Protein AF-A0A1C5FTG4-F1 (afdb_monomer_lite)

pLDDT: mean 92.26, std 8.41, range [59.81, 98.31]

Structure (mmCIF, N/CA/C/O backbone):
data_AF-A0A1C5FTG4-F1
#
_entry.id   AF-A0A1C5FTG4-F1
#
loop_
_atom_site.group_PDB
_atom_site.id
_atom_site.type_symbol
_atom_site.label_atom_id
_atom_site.label_alt_id
_atom_site.label_comp_id
_atom_site.label_asym_id
_atom_site.label_entity_id
_atom_site.label_seq_id
_atom_site.pdbx_PDB_ins_code
_atom_site.Cartn_x
_atom_site.Cartn_y
_atom_site.Cartn_z
_atom_site.occupancy
_atom_site.B_iso_or_equiv
_atom_site.auth_seq_id
_atom_site.auth_comp_id
_atom_site.auth_asym_id
_atom_site.auth_atom_id
_atom_site.pdbx_PDB_model_num
ATOM 1 N N . LEU A 1 1 ? -2.789 5.819 -4.912 1.00 95.31 1 LEU A N 1
ATOM 2 C CA . LEU A 1 1 ? -2.885 5.635 -3.436 1.00 95.31 1 LEU A CA 1
ATOM 3 C C . LEU A 1 1 ? -4.003 4.649 -3.148 1.00 95.31 1 LEU A C 1
ATOM 5 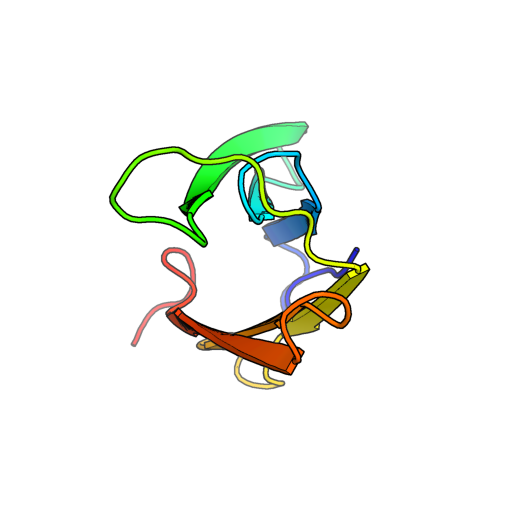O O . LEU A 1 1 ? -4.899 4.553 -3.976 1.00 95.31 1 LEU A O 1
ATOM 9 N N . ALA A 1 2 ? -3.970 3.935 -2.025 1.00 97.88 2 ALA A N 1
ATOM 10 C CA . ALA A 1 2 ? -5.012 2.959 -1.700 1.00 97.88 2 ALA A CA 1
ATOM 11 C C . ALA A 1 2 ? -5.182 2.770 -0.191 1.00 97.88 2 ALA A C 1
ATOM 13 O O . ALA A 1 2 ? -4.203 2.761 0.555 1.00 97.88 2 ALA A O 1
ATOM 14 N N . PHE A 1 3 ? -6.423 2.575 0.249 1.00 98.19 3 PHE A N 1
ATOM 15 C CA . PHE A 1 3 ? -6.721 2.131 1.608 1.00 98.19 3 PHE A CA 1
ATOM 16 C C . PHE A 1 3 ? -6.666 0.606 1.696 1.00 98.19 3 PHE A C 1
ATOM 18 O O . PHE A 1 3 ? -7.032 -0.095 0.752 1.00 98.19 3 PHE A O 1
ATOM 25 N N . SER A 1 4 ? -6.250 0.088 2.851 1.00 97.44 4 SER A N 1
ATOM 26 C CA . SER A 1 4 ? -6.457 -1.316 3.182 1.00 97.44 4 SER A CA 1
ATOM 27 C C . SER A 1 4 ? -7.958 -1.626 3.258 1.00 97.44 4 SER A C 1
ATOM 29 O O . SER A 1 4 ? -8.743 -0.739 3.598 1.00 97.44 4 SER A O 1
ATOM 31 N N . PRO A 1 5 ? -8.385 -2.880 3.016 1.00 97.44 5 PRO A N 1
ATOM 32 C CA . PRO A 1 5 ? -9.804 -3.244 3.057 1.00 97.44 5 PRO A CA 1
ATOM 33 C C . PRO A 1 5 ? -10.489 -2.968 4.404 1.00 97.44 5 PRO A C 1
ATOM 35 O O . PRO A 1 5 ? -11.690 -2.740 4.451 1.00 97.44 5 PRO A O 1
ATOM 38 N N . ASP A 1 6 ? -9.730 -2.979 5.504 1.00 95.81 6 ASP A N 1
ATOM 39 C CA . ASP A 1 6 ? -10.217 -2.644 6.847 1.00 95.81 6 ASP A CA 1
ATOM 40 C C . ASP A 1 6 ? -10.156 -1.138 7.173 1.00 95.81 6 ASP A C 1
ATOM 42 O O . ASP A 1 6 ? -10.483 -0.739 8.290 1.00 95.81 6 ASP A O 1
ATOM 46 N N . GLY A 1 7 ? -9.694 -0.303 6.236 1.00 97.25 7 GLY A N 1
ATOM 47 C CA . GLY A 1 7 ? -9.590 1.153 6.361 1.00 97.25 7 GLY A CA 1
ATOM 48 C C . GLY A 1 7 ? -8.548 1.657 7.364 1.00 97.25 7 GLY A C 1
ATOM 49 O O . GLY A 1 7 ? -8.425 2.864 7.560 1.00 97.25 7 GLY A O 1
ATOM 50 N N . LYS A 1 8 ? -7.785 0.773 8.020 1.00 97.19 8 LYS A N 1
ATOM 51 C CA . LYS A 1 8 ? -6.853 1.158 9.099 1.00 97.19 8 LYS A CA 1
ATOM 52 C C . LYS A 1 8 ? -5.499 1.640 8.588 1.00 97.19 8 LYS A C 1
ATOM 54 O O . LYS A 1 8 ? -4.793 2.357 9.304 1.00 97.19 8 LYS A O 1
ATOM 59 N N . THR A 1 9 ? -5.136 1.245 7.372 1.00 97.75 9 THR A N 1
ATOM 60 C CA . THR A 1 9 ? -3.866 1.584 6.729 1.00 97.75 9 THR A CA 1
ATOM 61 C C . THR A 1 9 ? -4.128 2.281 5.400 1.00 97.75 9 THR A C 1
ATOM 63 O O . THR A 1 9 ? -4.979 1.852 4.628 1.00 97.75 9 THR A O 1
ATOM 66 N N . LEU A 1 10 ? -3.378 3.341 5.113 1.00 98.25 10 LEU A N 1
ATOM 67 C CA . LEU A 1 10 ? -3.326 3.976 3.794 1.00 98.25 10 LEU A CA 1
ATOM 68 C C . LEU A 1 10 ? -1.918 3.784 3.230 1.00 98.25 10 LEU A C 1
ATOM 70 O O . LEU A 1 10 ? -0.943 3.998 3.946 1.00 98.25 10 LEU A O 1
ATOM 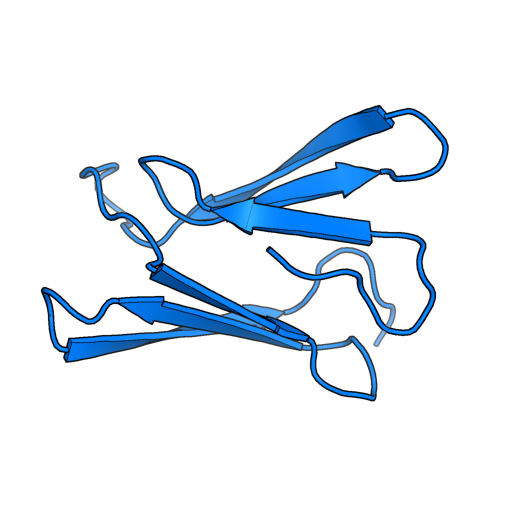74 N N . ALA A 1 11 ? -1.813 3.383 1.967 1.00 98.00 11 ALA A N 1
ATOM 75 C CA . ALA A 1 11 ? -0.560 3.346 1.224 1.00 98.00 11 ALA A CA 1
ATOM 76 C C . ALA A 1 11 ? -0.528 4.475 0.188 1.00 98.00 11 ALA A C 1
ATOM 78 O O . ALA A 1 11 ? -1.455 4.634 -0.617 1.00 98.00 11 ALA A O 1
ATOM 79 N N . THR A 1 12 ? 0.559 5.239 0.183 1.00 97.31 12 THR A N 1
ATOM 80 C CA . THR A 1 12 ? 0.816 6.298 -0.798 1.00 97.31 12 THR A CA 1
ATOM 81 C C . THR A 1 12 ? 2.171 6.073 -1.461 1.00 97.31 12 THR A C 1
ATOM 83 O O . THR A 1 12 ? 3.127 5.770 -0.744 1.00 97.31 12 THR A O 1
ATOM 86 N N . PRO A 1 13 ? 2.294 6.265 -2.783 1.00 94.56 13 PRO A N 1
ATOM 87 C CA . PRO A 1 13 ? 3.596 6.355 -3.431 1.00 94.56 13 PRO A CA 1
ATOM 88 C C . PRO A 1 13 ? 4.514 7.388 -2.780 1.00 94.56 13 PRO A C 1
ATOM 90 O O . PRO A 1 13 ? 4.056 8.435 -2.316 1.00 94.56 13 PRO A O 1
ATOM 93 N N . SER A 1 14 ? 5.802 7.079 -2.747 1.00 91.81 14 SER A N 1
ATOM 94 C CA . SER A 1 14 ? 6.889 7.976 -2.371 1.00 91.81 14 SER A CA 1
ATOM 95 C C . SER A 1 14 ? 8.068 7.782 -3.326 1.00 91.81 14 SER A C 1
ATOM 97 O O . SER A 1 14 ? 8.059 6.882 -4.164 1.00 91.81 14 SER A O 1
ATOM 99 N N . GLU A 1 15 ? 9.093 8.623 -3.193 1.00 87.38 15 GLU A N 1
ATOM 100 C CA . GLU A 1 15 ? 10.314 8.547 -4.004 1.00 87.38 15 GLU A CA 1
ATOM 101 C C . GLU A 1 15 ? 1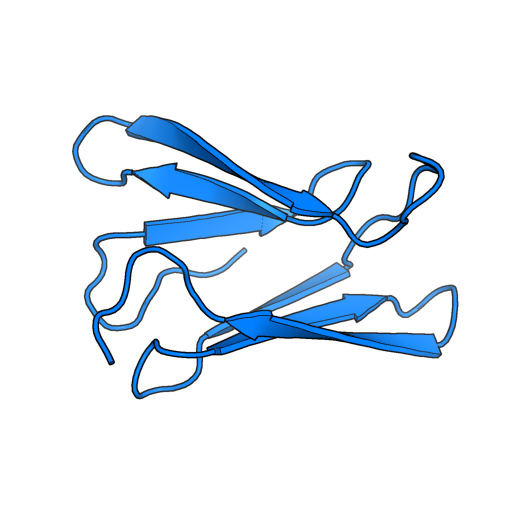1.023 7.185 -3.905 1.00 87.38 15 GLU A C 1
ATOM 103 O O . GLU A 1 15 ? 11.638 6.748 -4.868 1.00 87.38 15 GLU A O 1
ATOM 108 N N . TYR A 1 16 ? 10.901 6.490 -2.771 1.00 88.56 16 TYR A N 1
ATOM 109 C CA . TYR A 1 16 ? 11.629 5.245 -2.490 1.00 88.56 16 TYR A CA 1
ATOM 110 C C . TYR A 1 16 ? 10.715 4.012 -2.398 1.00 88.56 16 TYR A C 1
ATOM 112 O O . TYR A 1 16 ? 11.129 2.969 -1.892 1.00 88.56 16 TYR A O 1
ATOM 120 N N . GLY A 1 17 ? 9.455 4.127 -2.827 1.00 93.25 17 GLY A N 1
ATOM 121 C CA . GLY A 1 17 ? 8.487 3.031 -2.802 1.00 93.25 17 GLY A CA 1
ATOM 122 C C . GLY A 1 17 ? 7.117 3.456 -2.282 1.00 93.25 17 GLY A C 1
ATOM 123 O O . GLY A 1 17 ? 6.474 4.333 -2.855 1.00 93.25 17 GLY A O 1
ATOM 124 N N . LEU A 1 18 ? 6.631 2.803 -1.221 1.00 95.94 18 LEU A N 1
ATOM 125 C CA . LEU A 1 18 ? 5.325 3.103 -0.619 1.00 95.94 18 LEU A CA 1
ATOM 126 C C . LEU A 1 18 ? 5.462 3.527 0.841 1.00 95.94 18 LEU A C 1
ATOM 128 O O . LEU A 1 18 ? 5.996 2.788 1.665 1.00 95.94 18 LE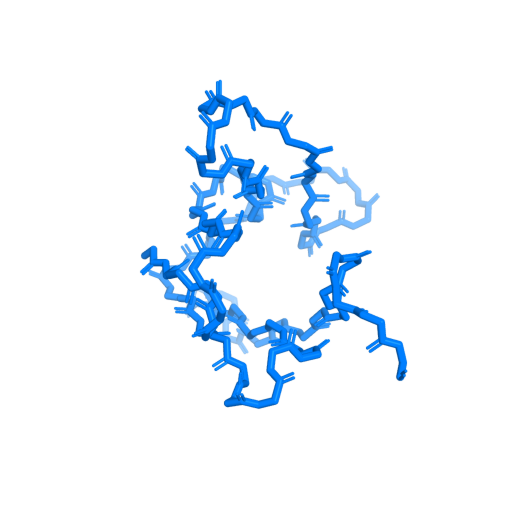U A O 1
ATOM 132 N N . LEU A 1 19 ? 4.890 4.675 1.191 1.00 96.25 19 LEU A N 1
ATOM 133 C CA . LEU A 1 19 ? 4.717 5.098 2.576 1.00 96.25 19 LEU A CA 1
ATOM 134 C C . LEU A 1 19 ? 3.380 4.579 3.116 1.00 96.25 19 LEU A C 1
ATOM 136 O O . LEU A 1 19 ? 2.322 4.792 2.519 1.00 96.25 19 LEU A O 1
ATOM 140 N N . LEU A 1 20 ? 3.432 3.903 4.262 1.00 97.69 20 LEU A N 1
ATOM 141 C CA . LEU A 1 20 ? 2.264 3.413 4.985 1.00 97.69 20 LEU A CA 1
ATOM 142 C C . LEU A 1 20 ? 1.887 4.368 6.111 1.00 97.69 20 LEU A C 1
ATOM 144 O O . LEU A 1 20 ? 2.727 4.767 6.920 1.00 97.69 20 LEU A O 1
ATOM 148 N N . TRP A 1 21 ? 0.596 4.647 6.216 1.00 98.31 21 TRP A N 1
ATOM 149 C CA . TRP A 1 21 ? 0.019 5.565 7.187 1.00 98.31 21 TRP A CA 1
ATOM 150 C C . TRP A 1 21 ? -0.938 4.840 8.123 1.00 98.31 21 TRP A C 1
ATOM 152 O O . TRP A 1 21 ? -1.708 3.975 7.704 1.00 98.31 21 TRP A O 1
ATOM 162 N N . ASN A 1 22 ? -0.933 5.237 9.394 1.00 98.19 22 ASN A N 1
ATOM 163 C CA . ASN A 1 22 ? -2.040 4.966 10.299 1.00 98.19 22 ASN A CA 1
ATOM 164 C C . ASN A 1 22 ? -3.144 5.984 10.002 1.00 98.19 22 ASN A C 1
ATOM 166 O O . ASN A 1 22 ? -2.936 7.184 10.194 1.00 98.19 22 ASN A O 1
ATOM 170 N N . VAL A 1 23 ? -4.310 5.517 9.566 1.00 98.12 23 VAL A N 1
ATOM 171 C CA . VAL A 1 23 ? -5.410 6.413 9.181 1.00 98.12 23 VAL A CA 1
ATOM 172 C C . VAL A 1 23 ? -5.978 7.162 10.389 1.00 98.12 23 VAL A C 1
ATOM 174 O O . VAL A 1 23 ? -6.218 8.365 10.308 1.00 98.12 23 VAL A O 1
ATOM 177 N N . ALA A 1 24 ? -6.125 6.488 11.532 1.00 98.12 24 ALA A N 1
ATOM 178 C CA . ALA A 1 24 ? -6.707 7.081 12.735 1.00 98.12 24 ALA A CA 1
ATOM 179 C C . ALA A 1 24 ? -5.827 8.195 13.321 1.00 98.12 24 ALA A C 1
ATOM 181 O O . ALA A 1 24 ? -6.332 9.239 13.726 1.00 98.12 24 ALA A O 1
ATOM 182 N N . THR A 1 25 ? -4.507 7.991 13.352 1.00 98.25 25 THR A N 1
ATOM 183 C CA . THR A 1 25 ? -3.573 8.966 13.939 1.00 98.25 25 THR A CA 1
ATOM 184 C C . THR A 1 25 ? -2.989 9.941 12.924 1.00 98.25 25 THR A C 1
ATOM 186 O O . THR A 1 25 ? -2.361 10.915 13.331 1.00 98.25 25 THR A O 1
ATOM 189 N N . ARG A 1 26 ? -3.188 9.696 11.621 1.00 98.00 26 ARG A N 1
ATOM 190 C CA . ARG A 1 26 ? -2.618 10.475 10.506 1.00 98.00 26 ARG A CA 1
ATOM 191 C C . ARG A 1 26 ? -1.089 10.537 10.546 1.00 98.00 26 ARG A C 1
ATOM 193 O O . ARG A 1 26 ? -0.487 11.524 10.134 1.00 98.00 26 ARG A O 1
ATOM 200 N N . LYS A 1 27 ? -0.456 9.485 11.070 1.00 98.12 27 LYS A N 1
ATOM 201 C CA . LYS A 1 27 ? 1.003 9.393 11.194 1.00 98.12 27 LYS A CA 1
ATOM 202 C C . LYS A 1 27 ? 1.577 8.344 10.243 1.00 98.12 27 LYS A C 1
ATOM 204 O O . LYS A 1 27 ? 0.962 7.280 10.087 1.00 98.12 27 LYS A O 1
ATOM 209 N N . PRO A 1 28 ? 2.756 8.598 9.650 1.00 97.38 28 PRO A N 1
ATOM 210 C CA . PRO A 1 28 ? 3.491 7.572 8.924 1.00 97.38 28 PRO A CA 1
ATOM 211 C C . PRO A 1 28 ? 3.901 6.448 9.884 1.00 97.38 28 PRO A C 1
ATOM 213 O O . PRO A 1 28 ? 4.156 6.691 11.066 1.00 97.38 28 PRO A O 1
ATOM 216 N N . ARG A 1 29 ? 3.938 5.209 9.390 1.00 95.62 29 ARG A N 1
ATOM 217 C CA . ARG A 1 29 ? 4.306 4.027 10.187 1.00 95.62 29 ARG A CA 1
ATOM 218 C C . ARG A 1 29 ? 5.494 3.255 9.625 1.00 95.62 29 ARG A C 1
ATOM 220 O O . ARG A 1 29 ? 6.285 2.745 10.410 1.00 95.62 29 ARG A O 1
ATOM 227 N N . ALA A 1 30 ? 5.589 3.125 8.302 1.00 95.38 30 ALA A N 1
ATOM 228 C CA . ALA A 1 30 ? 6.643 2.359 7.637 1.00 95.38 30 ALA A CA 1
ATOM 229 C C . ALA A 1 30 ? 6.783 2.758 6.167 1.00 95.38 30 ALA A C 1
ATOM 231 O O . ALA A 1 30 ? 5.827 3.244 5.567 1.00 95.38 30 ALA A O 1
ATOM 232 N N . ILE A 1 31 ? 7.952 2.481 5.591 1.00 93.81 31 ILE A N 1
ATOM 233 C CA . ILE A 1 31 ? 8.196 2.545 4.149 1.00 93.81 31 ILE A CA 1
ATOM 234 C C . ILE A 1 31 ? 8.406 1.120 3.637 1.00 93.81 31 ILE A C 1
ATOM 236 O O . ILE A 1 31 ? 9.178 0.353 4.213 1.00 93.81 31 ILE A O 1
ATOM 240 N N . LEU A 1 32 ? 7.714 0.768 2.558 1.00 94.44 32 LEU A N 1
ATOM 241 C CA . LEU A 1 32 ? 7.974 -0.430 1.772 1.00 94.44 32 LEU A CA 1
ATOM 242 C C . LEU A 1 32 ? 8.899 -0.031 0.623 1.00 94.44 32 LEU A C 1
ATOM 244 O O . LEU A 1 32 ? 8.455 0.613 -0.326 1.00 94.44 32 LEU A O 1
ATOM 248 N N . SER A 1 33 ? 10.183 -0.370 0.752 1.00 92.38 33 SER A N 1
ATOM 249 C CA . SER A 1 33 ? 11.193 -0.002 -0.243 1.00 92.38 33 SER A CA 1
ATOM 250 C C . SER A 1 33 ? 11.088 -0.859 -1.506 1.00 92.38 33 SER A C 1
ATOM 252 O O . SER A 1 33 ? 10.792 -2.058 -1.437 1.00 92.38 33 SER A O 1
ATOM 254 N N . THR A 1 34 ? 11.367 -0.241 -2.650 1.00 89.44 34 THR A N 1
ATOM 255 C CA . THR A 1 34 ? 11.496 -0.865 -3.981 1.00 89.44 34 THR A CA 1
ATOM 256 C C . THR A 1 34 ? 12.951 -1.154 -4.370 1.00 89.44 34 THR A C 1
ATOM 258 O O . THR A 1 34 ? 13.199 -1.870 -5.344 1.00 89.44 34 THR A O 1
ATOM 261 N N . SER A 1 35 ? 13.922 -0.643 -3.605 1.00 78.69 35 SER A N 1
ATOM 262 C CA . SER A 1 35 ? 15.358 -0.832 -3.829 1.00 78.69 35 SER A CA 1
ATOM 263 C C . SER A 1 35 ? 16.077 -1.207 -2.532 1.00 78.69 35 SER A C 1
ATOM 265 O O . SER A 1 35 ? 15.847 -0.604 -1.482 1.00 78.69 35 SER A O 1
ATOM 267 N N . ALA A 1 36 ? 16.972 -2.197 -2.607 1.00 65.06 36 ALA A N 1
ATOM 268 C CA . ALA A 1 36 ? 17.889 -2.522 -1.514 1.00 65.06 36 ALA A CA 1
ATOM 269 C C . ALA A 1 36 ? 19.011 -1.475 -1.365 1.00 65.06 36 ALA A C 1
ATOM 271 O O . ALA A 1 36 ? 19.586 -1.343 -0.290 1.00 65.06 36 ALA A O 1
ATOM 272 N N . GLU A 1 37 ? 19.289 -0.715 -2.428 1.00 66.62 37 GLU A N 1
ATOM 273 C CA . GLU A 1 37 ? 20.390 0.253 -2.513 1.00 66.62 37 GLU A CA 1
ATOM 274 C C . GLU A 1 37 ? 19.925 1.702 -2.283 1.00 66.62 37 GLU A C 1
ATOM 276 O O . GLU A 1 37 ? 20.716 2.634 -2.377 1.00 66.62 37 GLU A O 1
ATOM 281 N N . GLY A 1 38 ? 18.638 1.915 -1.982 1.00 66.31 38 GLY A N 1
ATOM 282 C CA . GLY A 1 38 ? 18.087 3.245 -1.696 1.00 66.31 38 GLY A CA 1
ATOM 283 C C . GLY A 1 38 ? 17.908 4.147 -2.922 1.00 66.31 38 GLY A C 1
ATOM 284 O O . GLY A 1 38 ? 17.630 5.331 -2.764 1.00 66.31 38 GLY A O 1
ATOM 285 N N . ALA A 1 39 ? 18.044 3.610 -4.137 1.00 75.69 39 ALA A N 1
ATOM 286 C CA . ALA A 1 39 ? 17.763 4.358 -5.360 1.00 75.69 39 ALA A CA 1
ATOM 287 C C . ALA A 1 39 ? 16.282 4.772 -5.438 1.00 75.69 39 ALA A C 1
ATOM 289 O O . ALA A 1 39 ? 15.397 3.978 -5.097 1.00 75.69 39 ALA A O 1
ATOM 290 N N . ALA A 1 40 ? 16.031 5.997 -5.909 1.00 83.12 40 ALA A N 1
ATOM 291 C CA . ALA A 1 40 ? 14.687 6.501 -6.153 1.00 83.12 40 ALA A CA 1
ATOM 292 C C . ALA A 1 40 ? 13.973 5.623 -7.190 1.00 83.12 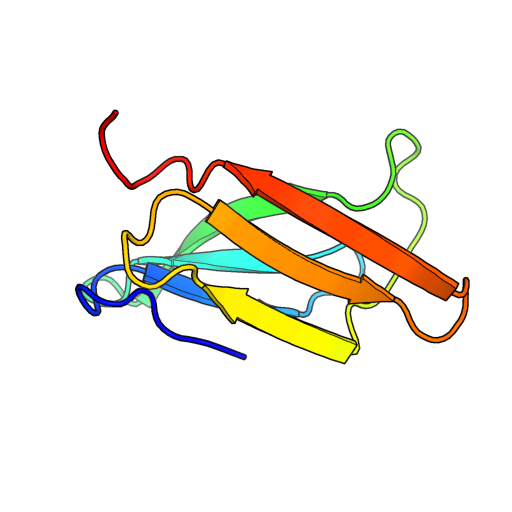40 ALA A C 1
ATOM 294 O O . ALA A 1 40 ? 14.511 5.330 -8.258 1.00 83.12 40 ALA A O 1
ATOM 295 N N . ASN A 1 41 ? 12.766 5.188 -6.855 1.00 85.69 41 ASN A N 1
ATOM 296 C CA . ASN A 1 41 ? 11.879 4.452 -7.734 1.00 85.69 41 ASN A CA 1
ATOM 297 C C . ASN A 1 41 ? 10.434 4.681 -7.282 1.00 85.69 41 ASN A C 1
ATOM 299 O O . ASN A 1 41 ? 10.001 4.222 -6.217 1.00 85.69 41 ASN A O 1
ATOM 303 N N . VAL A 1 42 ? 9.706 5.407 -8.124 1.00 86.06 42 VAL A N 1
ATOM 304 C CA . VAL A 1 42 ? 8.344 5.841 -7.855 1.00 86.06 42 VAL A CA 1
ATOM 305 C C . VAL A 1 42 ? 7.370 4.766 -8.313 1.00 86.06 42 VAL A C 1
ATOM 307 O O . VAL A 1 42 ? 7.311 4.416 -9.486 1.00 86.06 42 VAL A O 1
ATOM 310 N N . ILE A 1 43 ? 6.544 4.297 -7.383 1.00 94.44 43 ILE A N 1
ATOM 311 C CA . ILE A 1 43 ? 5.404 3.434 -7.694 1.00 94.44 43 ILE A CA 1
ATOM 312 C C . ILE A 1 43 ? 4.275 4.277 -8.297 1.00 94.44 43 ILE A C 1
ATOM 314 O O . ILE A 1 43 ? 3.825 5.237 -7.671 1.00 94.44 43 ILE A O 1
ATOM 318 N N . GLN A 1 44 ? 3.782 3.929 -9.486 1.00 94.56 44 GLN A N 1
ATOM 319 C CA . GLN A 1 44 ? 2.718 4.698 -10.146 1.00 94.56 44 GLN A CA 1
ATOM 320 C C . GLN A 1 44 ? 1.326 4.276 -9.669 1.00 94.56 44 GLN A C 1
ATOM 322 O O . GLN A 1 44 ? 0.450 5.128 -9.513 1.00 94.56 44 GLN A O 1
ATOM 327 N N . ASP A 1 45 ? 1.131 2.990 -9.371 1.00 94.81 45 ASP A N 1
ATOM 328 C CA . ASP A 1 45 ? -0.138 2.480 -8.854 1.00 94.81 45 ASP A CA 1
ATOM 329 C C . ASP A 1 45 ? 0.042 1.491 -7.699 1.00 94.81 45 ASP A C 1
ATOM 331 O O . ASP A 1 45 ? 1.048 0.785 -7.605 1.00 94.81 45 ASP A O 1
ATOM 335 N N . VAL A 1 46 ? -0.940 1.451 -6.798 1.00 97.31 46 VAL A N 1
ATOM 336 C CA . VAL A 1 46 ? -0.922 0.632 -5.583 1.00 97.31 46 VAL A CA 1
ATOM 337 C C . VAL A 1 46 ? -2.281 -0.005 -5.332 1.00 97.31 46 VAL A C 1
ATOM 339 O O . VAL A 1 46 ? -3.311 0.662 -5.379 1.00 97.31 46 VAL A O 1
ATOM 342 N N . SER A 1 47 ? -2.279 -1.288 -4.975 1.00 97.69 47 SER A N 1
ATOM 343 C CA . SER A 1 47 ? -3.493 -2.028 -4.634 1.00 97.69 47 SER A CA 1
ATOM 344 C C . SER A 1 47 ? -3.281 -2.932 -3.424 1.00 97.69 47 SER A C 1
ATOM 346 O O . SER A 1 47 ? -2.215 -3.523 -3.246 1.00 97.69 47 SER A O 1
ATOM 348 N N . PHE A 1 48 ? -4.306 -3.048 -2.581 1.00 97.88 48 PHE A N 1
ATOM 349 C CA . PHE A 1 48 ? -4.344 -4.038 -1.508 1.00 97.88 48 PHE A CA 1
ATOM 350 C C . PHE A 1 48 ? -5.088 -5.283 -1.984 1.00 97.88 48 PHE A C 1
ATOM 352 O O . PHE A 1 48 ? -6.141 -5.187 -2.612 1.00 97.88 48 PHE A O 1
ATOM 359 N N . CYS A 1 49 ? -4.596 -6.461 -1.601 1.00 96.56 49 CYS A N 1
ATOM 360 C CA . CYS A 1 49 ? -5.401 -7.675 -1.691 1.00 96.56 49 CYS A CA 1
ATOM 361 C C . CYS A 1 49 ? -6.672 -7.520 -0.842 1.00 96.56 49 CYS A C 1
ATOM 363 O O . CYS A 1 49 ? -6.653 -6.851 0.192 1.00 96.56 49 CYS A O 1
ATOM 365 N N . GLN A 1 50 ? -7.768 -8.170 -1.232 1.00 95.38 50 GLN A N 1
ATOM 366 C CA . GLN A 1 50 ? -9.044 -8.102 -0.514 1.00 95.38 50 GLN A CA 1
ATOM 367 C C . GLN A 1 50 ? -8.952 -8.667 0.915 1.00 95.38 50 GLN A C 1
ATOM 369 O O . GLN A 1 50 ? -9.581 -8.155 1.843 1.00 95.38 50 GLN A O 1
ATOM 374 N N . ASP A 1 51 ? -8.081 -9.657 1.132 1.00 94.62 51 ASP A N 1
ATOM 375 C CA . ASP A 1 51 ? -7.740 -10.160 2.468 1.00 94.62 51 ASP A CA 1
ATOM 376 C C . ASP A 1 51 ? -6.770 -9.242 3.239 1.00 94.62 51 ASP A C 1
ATOM 378 O O . ASP A 1 51 ? -6.416 -9.529 4.380 1.00 94.62 51 ASP A O 1
ATOM 382 N N . GLY A 1 52 ? -6.332 -8.141 2.619 1.00 95.44 52 GLY A N 1
ATOM 383 C CA . GLY A 1 52 ? -5.417 -7.109 3.107 1.00 95.44 52 GLY A CA 1
ATOM 384 C C . GLY A 1 52 ? -4.052 -7.590 3.575 1.00 95.44 52 GLY A C 1
ATOM 385 O O . GLY A 1 52 ? -3.348 -6.798 4.206 1.00 95.44 52 GLY A O 1
ATOM 386 N N . ARG A 1 53 ? -3.671 -8.843 3.303 1.00 95.62 53 ARG A N 1
ATOM 387 C CA . ARG A 1 53 ? -2.365 -9.401 3.685 1.00 95.62 53 ARG A CA 1
ATOM 388 C C . ARG A 1 53 ? -1.256 -9.006 2.726 1.00 95.62 53 ARG A C 1
ATOM 390 O O . ARG A 1 53 ? -0.094 -9.002 3.126 1.00 95.62 53 ARG A O 1
ATOM 397 N N . LEU A 1 54 ? -1.602 -8.676 1.486 1.00 96.88 54 LEU A N 1
ATOM 398 C CA . LEU A 1 54 ? -0.652 -8.274 0.456 1.00 96.88 54 LEU A CA 1
ATOM 399 C C . LEU A 1 54 ? -0.932 -6.865 -0.053 1.00 96.88 54 LEU A C 1
ATOM 401 O O . LEU A 1 54 ? -2.079 -6.411 -0.083 1.00 96.88 54 LEU A O 1
ATOM 405 N N . ILE A 1 55 ? 0.145 -6.211 -0.472 1.00 97.50 55 ILE A N 1
ATOM 406 C CA . ILE A 1 55 ? 0.156 -4.923 -1.160 1.00 97.50 55 ILE A CA 1
ATOM 407 C C . ILE A 1 55 ? 0.917 -5.133 -2.465 1.00 97.50 55 ILE A C 1
ATOM 409 O O . ILE A 1 55 ? 2.012 -5.699 -2.447 1.00 97.50 55 ILE A O 1
ATOM 413 N N . ALA A 1 56 ? 0.340 -4.689 -3.575 1.00 97.44 56 ALA A N 1
ATOM 414 C CA . ALA A 1 56 ? 0.971 -4.668 -4.885 1.00 97.44 56 ALA A CA 1
ATOM 415 C C . ALA A 1 56 ? 1.289 -3.225 -5.279 1.00 97.44 56 ALA A C 1
ATOM 417 O O . ALA A 1 56 ? 0.471 -2.332 -5.056 1.00 97.44 56 ALA A O 1
ATOM 418 N N . GLY A 1 57 ? 2.464 -3.013 -5.861 1.00 96.31 57 GLY A N 1
ATOM 419 C CA . GLY A 1 57 ? 2.884 -1.736 -6.428 1.00 96.31 57 GLY A CA 1
ATOM 420 C C . GLY A 1 57 ? 3.426 -1.942 -7.831 1.00 96.31 57 GLY A C 1
ATOM 421 O O . GLY A 1 57 ? 4.205 -2.867 -8.065 1.00 96.31 57 GLY A O 1
ATOM 422 N N . ASN A 1 58 ? 3.007 -1.097 -8.761 1.00 95.12 58 ASN A N 1
ATOM 423 C CA . ASN A 1 58 ? 3.490 -1.110 -10.133 1.00 95.12 58 ASN A CA 1
ATOM 424 C C . ASN A 1 58 ? 4.605 -0.067 -10.304 1.00 95.12 58 ASN A C 1
ATOM 426 O O . ASN A 1 58 ? 4.448 1.074 -9.884 1.00 95.12 58 ASN A O 1
ATOM 430 N N . ASP A 1 59 ? 5.694 -0.487 -10.940 1.00 92.25 59 ASP A N 1
ATOM 431 C CA . ASP A 1 59 ? 6.762 0.358 -11.473 1.00 92.25 59 ASP A CA 1
ATOM 432 C C . ASP A 1 59 ? 6.744 0.212 -13.003 1.00 92.25 59 ASP A C 1
ATOM 434 O O . ASP A 1 59 ? 7.238 -0.770 -13.567 1.00 92.25 59 ASP A O 1
ATOM 438 N N . SER A 1 60 ? 6.067 1.136 -13.684 1.00 89.38 60 SER A N 1
ATOM 439 C CA . SER A 1 60 ? 5.892 1.100 -15.139 1.00 89.38 60 SER A CA 1
ATOM 440 C C . SER A 1 60 ? 7.169 1.463 -15.891 1.00 89.38 60 SER A C 1
ATOM 442 O O . SER A 1 60 ? 7.380 0.948 -16.990 1.00 89.38 60 SER A O 1
ATOM 444 N N . GLU A 1 61 ? 8.028 2.289 -15.294 1.00 88.00 61 GLU A N 1
ATOM 445 C CA . GLU A 1 61 ? 9.291 2.730 -15.883 1.00 88.00 61 GLU A CA 1
ATOM 446 C C . GLU A 1 61 ? 10.253 1.552 -16.054 1.00 88.00 61 GLU A C 1
ATOM 448 O O . GLU A 1 61 ? 10.744 1.300 -17.157 1.00 88.00 61 GLU A O 1
ATOM 453 N N . HIS A 1 62 ? 10.432 0.748 -15.005 1.00 89.00 62 HIS A N 1
ATOM 454 C CA . HIS A 1 62 ? 11.322 -0.417 -15.045 1.00 89.00 62 HIS A CA 1
ATOM 455 C C . HIS A 1 62 ? 10.592 -1.726 -15.359 1.00 89.00 62 HIS A C 1
ATOM 457 O O . HIS A 1 62 ? 11.211 -2.793 -15.344 1.00 89.00 62 HIS A O 1
ATOM 463 N N . ARG A 1 63 ? 9.287 -1.660 -15.660 1.00 91.06 63 ARG A N 1
ATOM 464 C CA . ARG A 1 63 ? 8.421 -2.809 -15.981 1.00 91.06 63 ARG A CA 1
ATOM 465 C C . ARG A 1 63 ? 8.427 -3.872 -14.879 1.00 91.06 63 ARG A C 1
ATOM 467 O O . ARG A 1 63 ? 8.529 -5.070 -15.150 1.00 91.06 63 ARG A O 1
ATOM 474 N N . ARG A 1 64 ? 8.331 -3.429 -13.626 1.00 91.00 64 ARG A N 1
ATOM 475 C CA . ARG A 1 64 ? 8.337 -4.287 -12.437 1.00 91.00 64 ARG A CA 1
ATOM 476 C C . ARG A 1 64 ? 7.014 -4.207 -11.690 1.00 91.00 64 ARG A C 1
ATOM 478 O O . ARG A 1 64 ? 6.317 -3.195 -11.691 1.00 91.00 64 ARG A O 1
ATOM 485 N N . VAL A 1 65 ? 6.692 -5.303 -11.013 1.00 93.62 65 VAL A N 1
ATOM 486 C CA . VAL A 1 65 ? 5.640 -5.347 -9.999 1.00 93.62 65 VAL A CA 1
ATOM 487 C C . VAL A 1 65 ? 6.279 -5.785 -8.699 1.00 93.62 65 VAL A C 1
ATOM 489 O O . VAL A 1 65 ? 6.988 -6.790 -8.641 1.00 93.62 65 VAL A O 1
ATOM 492 N N . TYR A 1 66 ? 6.008 -5.021 -7.657 1.00 94.56 66 TYR A N 1
ATOM 493 C CA . TYR A 1 66 ? 6.446 -5.299 -6.309 1.00 94.56 66 TYR A CA 1
ATOM 494 C C . TYR A 1 66 ? 5.282 -5.862 -5.505 1.00 94.56 66 TYR A C 1
ATOM 496 O O . TYR A 1 66 ? 4.153 -5.377 -5.591 1.00 94.56 66 TYR A O 1
ATOM 504 N N . LEU A 1 67 ? 5.571 -6.889 -4.712 1.00 95.94 67 LEU A N 1
ATOM 505 C CA . LEU A 1 67 ? 4.627 -7.487 -3.780 1.00 95.94 67 LEU A CA 1
ATOM 506 C C . LEU A 1 67 ? 5.220 -7.446 -2.380 1.00 95.94 67 LEU A C 1
ATOM 508 O O . LEU A 1 67 ? 6.309 -7.966 -2.135 1.00 95.94 67 LEU A O 1
ATOM 512 N N . TRP A 1 68 ? 4.467 -6.877 -1.448 1.00 95.25 68 TRP A N 1
ATOM 513 C CA . TRP A 1 68 ? 4.833 -6.834 -0.040 1.00 95.25 68 TRP A CA 1
ATOM 514 C C . TRP A 1 68 ? 3.771 -7.513 0.805 1.00 95.25 68 TRP A C 1
ATOM 516 O O . TRP A 1 68 ? 2.574 -7.443 0.521 1.00 95.25 68 TRP A O 1
ATOM 526 N N . LYS A 1 69 ? 4.209 -8.114 1.910 1.00 95.62 69 LYS A N 1
ATOM 527 C CA . LYS A 1 69 ? 3.301 -8.429 3.012 1.00 95.62 69 LYS A CA 1
ATOM 528 C C . LYS A 1 69 ? 2.918 -7.127 3.695 1.00 95.62 69 LYS A C 1
ATOM 530 O O . LYS A 1 69 ? 3.794 -6.330 4.017 1.00 95.62 69 LYS A O 1
ATOM 535 N N . ASN A 1 70 ? 1.631 -6.934 3.951 1.00 95.00 70 ASN A N 1
ATOM 536 C CA . ASN A 1 70 ? 1.162 -5.838 4.779 1.00 95.00 70 ASN A CA 1
ATOM 537 C C . ASN A 1 70 ? 1.588 -6.103 6.234 1.00 95.00 70 ASN A C 1
ATOM 539 O O . ASN A 1 70 ? 1.032 -7.007 6.862 1.00 95.00 70 ASN A O 1
ATOM 543 N N . PRO A 1 71 ? 2.527 -5.326 6.804 1.00 93.56 71 PRO A N 1
ATOM 544 C CA . PRO A 1 71 ? 3.027 -5.573 8.156 1.00 93.56 71 PRO A CA 1
ATOM 545 C C . PRO A 1 71 ? 1.971 -5.311 9.243 1.00 93.56 71 PRO A C 1
ATOM 547 O O . PRO A 1 71 ? 2.196 -5.632 10.407 1.00 93.56 71 PRO A O 1
ATOM 550 N N . TYR A 1 72 ? 0.823 -4.728 8.883 1.00 93.44 72 TYR A N 1
ATOM 551 C CA . TYR A 1 72 ? -0.254 -4.376 9.808 1.00 93.44 72 TYR A CA 1
ATOM 552 C C . TYR A 1 72 ? -1.511 -5.232 9.653 1.00 93.44 72 TYR A C 1
ATOM 554 O O . TYR A 1 72 ? -2.514 -4.956 10.312 1.00 93.44 72 TYR A O 1
ATOM 562 N N . ARG A 1 73 ? -1.460 -6.282 8.828 1.00 87.12 73 ARG A N 1
ATOM 563 C CA . ARG A 1 73 ? -2.483 -7.328 8.786 1.00 87.12 73 ARG A CA 1
ATOM 564 C C . ARG A 1 73 ? -1.900 -8.587 9.427 1.00 87.12 73 ARG A C 1
ATOM 566 O O . ARG A 1 73 ? -0.802 -9.010 9.074 1.00 87.12 73 ARG A O 1
ATOM 573 N N . ALA A 1 74 ? -2.620 -9.164 10.386 1.00 71.00 74 ALA A N 1
ATOM 574 C CA . ALA A 1 74 ? -2.220 -10.431 10.990 1.00 71.00 74 ALA A CA 1
ATOM 575 C C . ALA A 1 74 ? -2.189 -11.557 9.937 1.00 71.00 74 ALA A C 1
ATOM 577 O O . ALA A 1 74 ? -2.893 -11.487 8.922 1.00 71.00 74 ALA A O 1
ATOM 578 N N . ARG A 1 75 ? -1.360 -12.580 10.190 1.00 59.81 75 ARG A N 1
ATOM 579 C CA . ARG A 1 75 ? -1.425 -13.839 9.440 1.00 59.81 75 ARG A CA 1
ATOM 580 C C . ARG A 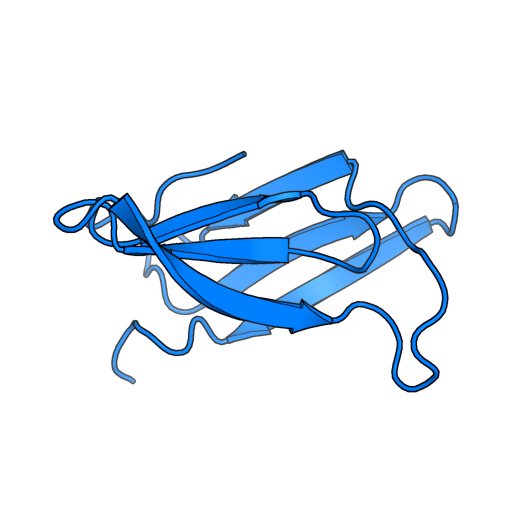1 75 ? -2.782 -14.492 9.630 1.00 59.81 75 ARG A C 1
ATOM 582 O O . ARG A 1 75 ? -3.313 -14.445 10.755 1.00 59.81 75 ARG A O 1
#

Foldseek 3Di:
DDAQLVRQWDWDWDQFAIWIAGRVVRDTDDGDGPDPVSHGFTFPDWDADNLRQKIWTARVPVRDIDIDGDPPRDD

Secondary structure (DSSP, 8-state):
-EE-TTSSEEEEEETTEEEEEETTTTEEEEEEES-SS------SEEEE-TTSSEEEEEETTTTEEEEEE-TTS--

Sequence (75 aa):
LAFSPDGKTLATPSEYGLLLWNVATRKPRAILSTSAEGAANVIQDVSFCQDGRLIAGNDSEHRRVYLWKNPYRAR

Radius of gyration: 11.68 Å; chains: 1; bounding box: 31×24×30 Å